Protein AF-0000000078798752 (afdb_homodimer)

pLDDT: mean 89.5, std 15.72, range [26.8, 98.38]

Organism: NCBI:txid997891

Nearest PDB structures (foldseek):
  7xvl-assembly1_X  TM=2.842E-01  e=5.203E+00  Homo sapiens
  7xvl-assembly1_X  TM=2.843E-01  e=6.012E+00  Homo sapiens

Radius of gyration: 16.78 Å; Cα contacts (8 Å, |Δi|>4): 188; chains: 2; bounding box: 44×62×42 Å

Foldseek 3Di:
DPPPPPDPCQLQDAPPDDPVPDDDDDDDPVVVVVLVVCCVVPNVPPGDSVRNVVSVVVVVCVVCVVVVVVVVVVDDDPDD/DPPPPPDPCQLQDAPPDDPVPDDDDDDDPVVVVVLVVCCVVPNVPPGDSVRNVVSVVVVVCVVCVVVVVVVVVVPDDPDD

Sequence (160 aa):
MKGKKNDYRAFLKKSGIKAREGKQVYISLANHSVITEITYLLGKGNLTIADYLDNVLNEHFQTHRAEINRMLDSVPKVELMKGKKNDYRAFLKKSGIKAREGKQVYISLANHSVITEITYLLGKGNLTIADYLDNVLNEHFQTHRAEINRMLDSVPKVEL

Solvent-accessible surface area (backbone atoms only — not comparable to full-atom values): 9435 Å² total; per-residue (Å²): 130,78,77,74,73,76,59,73,62,68,39,70,40,74,64,76,72,50,69,91,67,31,39,82,43,42,37,43,52,67,58,50,52,53,46,49,51,47,28,61,71,70,31,76,85,66,33,48,66,41,18,36,52,42,34,50,51,53,51,50,51,63,74,41,38,67,60,52,50,53,55,60,67,66,48,83,73,82,74,126,128,80,77,74,72,75,62,73,62,69,40,71,38,76,63,77,72,50,68,90,68,30,40,82,43,43,35,45,52,68,59,49,52,53,46,50,50,48,27,61,72,70,29,75,85,65,35,47,66,41,18,34,50,43,34,50,52,53,51,48,50,63,74,42,38,68,60,52,48,53,55,58,68,67,48,80,73,82,75,124

Structure (mmCIF, N/CA/C/O backbone):
data_AF-0000000078798752-model_v1
#
loop_
_entity.id
_entity.type
_entity.pdbx_description
1 polymer 'DUF3408 domain-containing protein'
#
loop_
_atom_site.group_PDB
_atom_site.id
_atom_site.type_symbol
_atom_site.label_atom_id
_atom_site.label_alt_id
_atom_site.label_comp_id
_atom_site.label_asym_id
_atom_site.label_entity_id
_atom_site.label_seq_id
_atom_site.pdbx_PDB_ins_code
_atom_site.Cartn_x
_atom_site.Cartn_y
_atom_site.Cartn_z
_atom_site.occupancy
_atom_site.B_iso_or_equiv
_atom_site.auth_seq_id
_atom_site.auth_comp_id
_atom_site.auth_asym_id
_atom_site.auth_atom_id
_atom_site.pdbx_PDB_model_num
ATOM 1 N N . MET A 1 1 ? -14.727 -7.738 24.094 1 26.8 1 MET A N 1
ATOM 2 C CA . MET A 1 1 ? -13.57 -6.887 23.828 1 26.8 1 MET A CA 1
ATOM 3 C C . MET A 1 1 ? -13.789 -6.043 22.578 1 26.8 1 MET A C 1
ATOM 5 O O . MET A 1 1 ? -14.078 -6.578 21.516 1 26.8 1 MET A O 1
ATOM 9 N N . LYS A 1 2 ? -14.352 -4.895 22.641 1 36.31 2 LYS A N 1
ATOM 10 C CA . LYS A 1 2 ? -14.867 -3.959 21.641 1 36.31 2 LYS A CA 1
ATOM 11 C C . LYS A 1 2 ? -13.891 -3.807 20.484 1 36.31 2 LYS A C 1
ATOM 13 O O . LYS A 1 2 ? -12.68 -3.73 20.688 1 36.31 2 LYS A O 1
ATOM 18 N N . GLY A 1 3 ? -14.016 -4.355 19.391 1 37.12 3 GLY A N 1
ATOM 19 C CA . GLY A 1 3 ? -13.172 -4.406 18.203 1 37.12 3 GLY A CA 1
ATOM 20 C C . GLY A 1 3 ? -12.477 -3.094 17.906 1 37.12 3 GLY A C 1
ATOM 21 O O . GLY A 1 3 ? -13.125 -2.113 17.531 1 37.12 3 GLY A O 1
ATOM 22 N N . LYS A 1 4 ? -11.5 -2.67 18.641 1 40.12 4 LYS A N 1
ATOM 23 C CA . LYS A 1 4 ? -10.773 -1.407 18.578 1 40.12 4 LYS A CA 1
ATOM 24 C C . LYS A 1 4 ? -10.586 -0.952 17.125 1 40.12 4 LYS A C 1
ATOM 26 O O . LYS A 1 4 ? -9.945 -1.639 16.328 1 40.12 4 LYS A O 1
ATOM 31 N N . LYS A 1 5 ? -11.609 -0.382 16.469 1 51.28 5 LYS A N 1
ATOM 32 C CA . LYS A 1 5 ? -11.562 0.37 15.227 1 51.28 5 LYS A CA 1
ATOM 33 C C . LYS A 1 5 ? -10.25 1.126 15.086 1 51.28 5 LYS A C 1
ATOM 35 O O . LYS A 1 5 ? -9.906 1.95 15.938 1 51.28 5 LYS A O 1
ATOM 40 N N . ASN A 1 6 ? -9.227 0.461 14.547 1 59.94 6 ASN A N 1
ATOM 41 C CA . ASN A 1 6 ? -7.887 1.033 14.43 1 59.94 6 ASN A CA 1
ATOM 42 C C . ASN A 1 6 ? -7.938 2.492 13.984 1 59.94 6 ASN A C 1
ATOM 44 O O . ASN A 1 6 ? -8.609 2.826 13.008 1 59.94 6 ASN A O 1
ATOM 48 N N . ASP A 1 7 ? -7.715 3.471 14.891 1 83.06 7 ASP A N 1
ATOM 49 C CA . ASP A 1 7 ? -7.5 4.895 14.633 1 83.06 7 ASP A CA 1
ATOM 50 C C . ASP A 1 7 ? -6.664 5.109 13.375 1 83.06 7 ASP A C 1
ATOM 52 O O . ASP A 1 7 ? -5.551 4.59 13.266 1 83.06 7 ASP A O 1
ATOM 56 N N . TYR A 1 8 ? -7.367 5.691 12.242 1 91.88 8 TYR A N 1
ATOM 57 C CA . TYR A 1 8 ? -6.707 5.895 10.953 1 91.88 8 TYR A CA 1
ATOM 58 C C . TYR A 1 8 ? -5.398 6.656 11.133 1 91.88 8 TYR A C 1
ATOM 60 O O . TYR A 1 8 ? -4.52 6.598 10.273 1 91.88 8 TYR A O 1
ATOM 68 N N . ARG A 1 9 ? -5.285 7.223 12.289 1 91.25 9 ARG A N 1
ATOM 69 C CA . ARG A 1 9 ? -4.082 8 12.57 1 91.25 9 ARG A CA 1
ATOM 70 C C . ARG A 1 9 ? -2.85 7.105 12.617 1 91.25 9 ARG A C 1
ATOM 72 O O . ARG A 1 9 ? -1.722 7.586 12.477 1 91.25 9 ARG A O 1
ATOM 79 N N . ALA A 1 10 ? -3.168 5.883 12.75 1 92 10 ALA A N 1
ATOM 80 C CA . ALA A 1 10 ? -2.066 4.926 12.805 1 92 10 ALA A CA 1
ATOM 81 C C . ALA A 1 10 ? -1.318 4.875 11.477 1 92 10 ALA A C 1
ATOM 83 O O . ALA A 1 10 ? -0.14 4.512 11.43 1 92 10 ALA A O 1
ATOM 84 N N . PHE A 1 11 ? -1.929 5.242 10.359 1 96.06 11 PHE A N 1
ATOM 85 C CA . PHE A 1 11 ? -1.304 5.234 9.047 1 96.06 11 PHE A CA 1
ATOM 86 C C . PHE A 1 11 ? -0.524 6.523 8.812 1 96.06 11 PHE A C 1
ATOM 88 O O . PHE A 1 11 ? 0.258 6.617 7.863 1 96.06 11 PHE A O 1
ATOM 95 N N . LEU A 1 12 ? -0.8 7.512 9.656 1 95.88 12 LEU A N 1
ATOM 96 C CA . LEU A 1 12 ? -0.257 8.852 9.438 1 95.88 12 LEU A CA 1
ATOM 97 C C . LEU A 1 12 ? 0.922 9.117 10.367 1 95.88 12 LEU A C 1
ATOM 99 O O . LEU A 1 12 ? 0.933 10.117 11.094 1 95.88 12 LEU A O 1
ATOM 103 N N . LYS A 1 13 ? 1.758 8.305 10.445 1 95.5 13 LYS A N 1
ATOM 104 C CA . LYS A 1 13 ? 2.971 8.438 11.242 1 95.5 13 LYS A CA 1
ATOM 105 C C . LYS A 1 13 ? 4.219 8.258 10.383 1 95.5 13 LYS A C 1
ATOM 107 O O . LYS A 1 13 ? 4.152 7.672 9.305 1 95.5 13 LYS A O 1
ATOM 112 N N . LYS A 1 14 ? 5.27 8.781 10.961 1 94.75 14 LYS A N 1
ATOM 113 C CA . LYS A 1 14 ? 6.551 8.484 10.32 1 94.75 14 LYS A CA 1
ATOM 114 C C . LYS A 1 14 ? 6.914 7.012 10.484 1 94.75 14 LYS A C 1
ATOM 116 O O . LYS A 1 14 ? 6.746 6.441 11.562 1 94.75 14 LYS A O 1
ATOM 121 N N . SER A 1 15 ? 7.266 6.426 9.422 1 92.75 15 SER A N 1
ATOM 122 C CA . SER A 1 15 ? 7.621 5.012 9.469 1 92.75 15 SER A CA 1
ATOM 123 C C . SER A 1 15 ? 9.102 4.824 9.781 1 92.75 15 SER A C 1
ATOM 125 O O . SER A 1 15 ? 9.523 3.744 10.203 1 92.75 15 SER A O 1
ATOM 127 N N . GLY A 1 16 ? 9.906 5.906 9.516 1 90.44 16 GLY A N 1
ATOM 128 C CA . GLY A 1 16 ? 11.336 5.816 9.742 1 90.44 16 GLY A CA 1
ATOM 129 C C . GLY A 1 16 ? 12.102 5.352 8.516 1 90.44 16 GLY A C 1
ATOM 130 O O . GLY A 1 16 ? 13.328 5.211 8.555 1 90.44 16 GLY A O 1
ATOM 131 N N . ILE A 1 17 ? 11.414 5.207 7.441 1 89.62 17 ILE A N 1
ATOM 132 C CA . ILE A 1 17 ? 12.078 4.777 6.215 1 89.62 17 ILE A CA 1
ATOM 133 C C . ILE A 1 17 ? 13.008 5.883 5.715 1 89.62 17 ILE A C 1
ATOM 135 O O . ILE A 1 17 ? 12.664 7.066 5.773 1 89.62 17 ILE A O 1
ATOM 139 N N . LYS A 1 18 ? 14.164 5.355 5.418 1 89.19 18 LYS A N 1
ATOM 140 C CA . LYS A 1 18 ? 15.078 6.211 4.668 1 89.19 18 LYS A CA 1
ATOM 141 C C . LYS A 1 18 ? 15.008 5.918 3.172 1 89.19 18 LYS A C 1
ATOM 143 O O . LYS A 1 18 ? 15.406 4.836 2.725 1 89.19 18 LYS A O 1
ATOM 148 N N . ALA A 1 19 ? 14.586 6.926 2.465 1 82.12 19 ALA A N 1
ATOM 149 C CA . ALA A 1 19 ? 14.352 6.758 1.032 1 82.12 19 ALA A CA 1
ATOM 150 C C . ALA A 1 19 ? 15.594 6.219 0.33 1 82.12 19 ALA A C 1
ATOM 152 O O . ALA A 1 19 ? 15.492 5.348 -0.539 1 82.12 19 ALA A O 1
ATOM 153 N N . ARG A 1 20 ? 16.75 6.59 0.773 1 87.12 20 ARG A N 1
ATOM 154 C CA . ARG A 1 20 ? 18 6.207 0.115 1 87.12 20 ARG A CA 1
ATOM 155 C C . ARG A 1 20 ? 18.297 4.727 0.316 1 87.12 20 ARG A C 1
ATOM 157 O O . ARG A 1 20 ? 19.094 4.145 -0.414 1 87.12 20 ARG A O 1
ATOM 164 N N . GLU A 1 21 ? 17.641 4.242 1.321 1 90.06 21 GLU A N 1
ATOM 165 C CA . GLU A 1 21 ? 17.844 2.83 1.634 1 90.06 21 GLU A CA 1
ATOM 166 C C . GLU A 1 21 ? 16.688 1.982 1.124 1 90.06 21 GLU A C 1
ATOM 168 O O . GLU A 1 21 ? 16.703 0.756 1.248 1 90.06 21 GLU A O 1
ATOM 173 N N . GLY A 1 22 ? 15.812 2.629 0.58 1 93.38 22 GLY A N 1
ATOM 174 C CA . GLY A 1 22 ? 14.633 1.935 0.089 1 93.38 22 GLY A CA 1
ATOM 175 C C . GLY A 1 22 ? 14.766 1.479 -1.353 1 93.38 22 GLY A C 1
ATOM 176 O O . GLY A 1 22 ? 15.867 1.457 -1.903 1 93.38 22 GLY A O 1
ATOM 177 N N . LYS A 1 23 ? 13.68 0.869 -1.845 1 96.31 23 LYS A N 1
ATOM 178 C CA . LYS A 1 23 ? 13.586 0.429 -3.234 1 96.31 23 LYS A CA 1
ATOM 179 C C . LYS A 1 23 ? 12.57 1.268 -4.004 1 96.31 23 LYS A C 1
ATOM 181 O O . LYS A 1 23 ? 11.492 1.572 -3.492 1 96.31 23 LYS A O 1
ATOM 186 N N . GLN A 1 24 ? 13.008 1.585 -5.219 1 95.19 24 GLN A N 1
ATOM 187 C CA . GLN A 1 24 ? 12.094 2.342 -6.066 1 95.19 24 GLN A CA 1
ATOM 188 C C . GLN A 1 24 ? 11.062 1.426 -6.711 1 95.19 24 GLN A C 1
ATOM 190 O O . GLN A 1 24 ? 11.398 0.36 -7.23 1 95.19 24 GLN A O 1
ATOM 195 N N . VAL A 1 25 ? 9.82 1.85 -6.637 1 96.31 25 VAL A N 1
ATOM 196 C CA . VAL A 1 25 ? 8.719 1.148 -7.293 1 96.31 25 VAL A CA 1
ATOM 197 C C . VAL A 1 25 ? 7.797 2.158 -7.973 1 96.31 25 VAL A C 1
ATOM 199 O O . VAL A 1 25 ? 7.98 3.369 -7.832 1 96.31 25 VAL A O 1
ATOM 202 N N . TYR A 1 26 ? 6.848 1.52 -8.695 1 96.62 26 TYR A N 1
ATOM 203 C CA . TYR A 1 26 ? 5.902 2.391 -9.375 1 96.62 26 TYR A CA 1
ATOM 204 C C . TYR A 1 26 ? 4.492 2.193 -8.836 1 96.62 26 TYR A C 1
ATOM 206 O O . TYR A 1 26 ? 4.102 1.074 -8.5 1 96.62 26 TYR A O 1
ATOM 214 N N . ILE A 1 27 ? 3.771 3.291 -8.781 1 97.44 27 ILE A N 1
ATOM 215 C CA . ILE A 1 27 ? 2.344 3.25 -8.484 1 97.44 27 ILE A CA 1
ATOM 216 C C . ILE A 1 27 ? 1.575 4.051 -9.531 1 97.44 27 ILE A C 1
ATOM 218 O O . ILE A 1 27 ? 2.162 4.852 -10.266 1 97.44 27 ILE A O 1
ATOM 222 N N . SER A 1 28 ? 0.32 3.818 -9.633 1 96.88 28 SER A N 1
ATOM 223 C CA . SER A 1 28 ? -0.487 4.566 -10.594 1 96.88 28 SER A CA 1
ATOM 224 C C . SER A 1 28 ? -0.546 6.047 -10.227 1 96.88 28 SER A C 1
ATOM 226 O O . SER A 1 28 ? -0.421 6.406 -9.055 1 96.88 28 SER A O 1
ATOM 228 N N . LEU A 1 29 ? -0.802 6.848 -11.211 1 96.69 29 LEU A N 1
ATOM 229 C CA . LEU A 1 29 ? -0.966 8.281 -11 1 96.69 29 LEU A CA 1
ATOM 230 C C . LEU A 1 29 ? 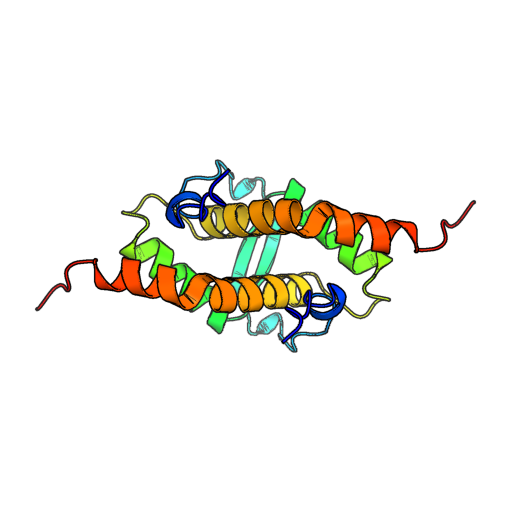-2.127 8.562 -10.047 1 96.69 29 LEU A C 1
ATOM 232 O O . LEU A 1 29 ? -2.039 9.453 -9.203 1 96.69 29 LEU A O 1
ATOM 236 N N . ALA A 1 30 ? -3.168 7.832 -10.172 1 96.38 30 ALA A N 1
ATOM 237 C CA . ALA A 1 30 ? -4.348 8.008 -9.328 1 96.38 30 ALA A CA 1
ATOM 238 C C . ALA A 1 30 ? -4.008 7.785 -7.855 1 96.38 30 ALA A C 1
ATOM 240 O O . ALA A 1 30 ? -4.301 8.633 -7.008 1 96.38 30 ALA A O 1
ATOM 241 N N . ASN A 1 31 ? -3.381 6.723 -7.586 1 97.81 31 ASN A N 1
ATOM 242 C CA . ASN A 1 31 ? -3.025 6.418 -6.203 1 97.81 31 ASN A CA 1
ATOM 243 C C . ASN A 1 31 ? -1.985 7.395 -5.664 1 97.81 31 ASN A C 1
ATOM 245 O O . ASN A 1 31 ? -2.055 7.801 -4.504 1 97.81 31 ASN A O 1
ATOM 249 N N . HIS A 1 32 ? -1.08 7.77 -6.461 1 98.31 32 HIS A N 1
ATOM 250 C CA . HIS A 1 32 ? -0.08 8.75 -6.051 1 98.31 32 HIS A CA 1
ATOM 251 C C . HIS A 1 32 ? -0.732 10.07 -5.66 1 98.31 32 HIS A C 1
ATOM 253 O O . HIS A 1 32 ? -0.377 10.664 -4.641 1 98.31 32 HIS A O 1
ATOM 259 N N . SER A 1 33 ? -1.708 10.5 -6.426 1 97.44 33 SER A N 1
ATOM 260 C CA . SER A 1 33 ? -2.402 11.758 -6.164 1 97.44 33 SER A CA 1
ATOM 261 C C . SER A 1 33 ? -3.17 11.703 -4.848 1 97.44 33 SER A C 1
ATOM 263 O O . SER A 1 33 ? -3.158 12.656 -4.07 1 97.44 33 SER A O 1
ATOM 265 N N . VAL A 1 34 ? -3.754 10.602 -4.613 1 97.75 34 VAL A N 1
ATOM 266 C CA . VAL A 1 34 ? -4.516 10.438 -3.379 1 97.75 34 VAL A CA 1
ATOM 267 C C . VAL A 1 34 ? -3.576 10.477 -2.178 1 97.75 34 VAL A C 1
ATOM 269 O O . VAL A 1 34 ? -3.842 11.172 -1.194 1 97.75 34 VAL A O 1
ATOM 272 N N . ILE A 1 35 ? -2.475 9.805 -2.262 1 98.38 35 ILE A N 1
ATOM 273 C CA . ILE A 1 35 ? -1.515 9.75 -1.163 1 98.38 35 ILE A CA 1
ATOM 274 C C . ILE A 1 35 ? -0.906 11.133 -0.946 1 98.38 35 ILE A C 1
ATOM 276 O O . ILE A 1 35 ? -0.74 11.578 0.194 1 98.38 35 ILE A O 1
ATOM 280 N N . THR A 1 36 ? -0.598 11.828 -2.039 1 97.5 36 THR A N 1
ATOM 281 C CA . THR A 1 36 ? -0.043 13.172 -1.964 1 97.5 36 THR A CA 1
ATOM 282 C C . THR A 1 36 ? -0.998 14.109 -1.229 1 97.5 36 THR A C 1
ATOM 284 O O . THR A 1 36 ? -0.578 14.875 -0.358 1 97.5 36 THR A O 1
ATOM 287 N N . GLU A 1 37 ? -2.275 14 -1.502 1 97.31 37 GLU A N 1
ATOM 288 C CA . GLU A 1 37 ? -3.264 14.844 -0.831 1 97.31 37 GLU A CA 1
ATOM 289 C C . GLU A 1 37 ? -3.334 14.523 0.66 1 97.31 37 GLU A C 1
ATOM 291 O O . GLU A 1 37 ? -3.355 15.438 1.492 1 97.31 37 GLU A O 1
ATOM 296 N N . ILE A 1 38 ? -3.336 13.32 0.966 1 97.81 38 ILE A N 1
ATOM 297 C CA . ILE A 1 38 ? -3.41 12.883 2.355 1 97.81 38 ILE A CA 1
ATOM 298 C C . ILE A 1 38 ? -2.18 13.375 3.115 1 97.81 38 ILE A C 1
ATOM 300 O O . ILE A 1 38 ? -2.303 13.984 4.18 1 97.81 38 ILE A O 1
ATOM 304 N N . THR A 1 39 ? -1.024 13.133 2.578 1 97.44 39 THR A N 1
ATOM 305 C CA . THR A 1 39 ? 0.192 13.516 3.289 1 97.44 39 THR A CA 1
ATOM 306 C C . THR A 1 39 ? 0.318 15.039 3.367 1 97.44 39 THR A C 1
ATOM 308 O O . THR A 1 39 ? 0.832 15.57 4.352 1 97.44 39 THR A O 1
ATOM 311 N N . TYR A 1 40 ? -0.176 15.758 2.379 1 96.12 40 TYR A N 1
ATOM 312 C CA . TYR A 1 40 ? -0.116 17.219 2.355 1 96.12 40 TYR A CA 1
ATOM 313 C C . TYR A 1 40 ? -1.031 17.812 3.416 1 96.12 40 TYR A C 1
ATOM 315 O O . TYR A 1 40 ? -0.614 18.688 4.188 1 96.12 40 TYR A O 1
ATOM 323 N N . LEU A 1 41 ? -2.236 17.281 3.527 1 96.12 41 LEU A N 1
ATOM 324 C CA . LEU A 1 41 ? -3.254 17.891 4.371 1 96.12 41 LEU A CA 1
ATOM 325 C C . LEU A 1 41 ? -3.189 17.344 5.793 1 96.12 41 LEU A C 1
ATOM 327 O O . LEU A 1 41 ? -3.471 18.062 6.754 1 96.12 41 LEU A O 1
ATOM 331 N N . LEU A 1 42 ? -2.756 16.156 5.891 1 96.56 42 LEU A N 1
ATOM 332 C CA . LEU A 1 42 ? -2.857 15.516 7.203 1 96.56 42 LEU A CA 1
ATOM 333 C C . LEU A 1 42 ? -1.475 15.273 7.797 1 96.56 42 LEU A C 1
ATOM 335 O O . LEU A 1 42 ? -1.348 15.008 8.992 1 96.56 42 LEU A O 1
ATOM 339 N N . GLY A 1 43 ? -0.466 15.305 6.984 1 95.19 43 GLY A N 1
ATOM 340 C CA . GLY A 1 43 ? 0.877 14.969 7.43 1 95.19 43 GLY A CA 1
ATOM 341 C C . GLY A 1 43 ? 1.558 16.094 8.18 1 95.19 43 GLY A C 1
ATOM 342 O O . GLY A 1 43 ? 2.568 15.891 8.852 1 95.19 43 GLY A O 1
ATOM 343 N N . LYS A 1 44 ? 1.085 17.312 7.977 1 91.44 44 LYS A N 1
ATOM 344 C CA . LYS A 1 44 ? 1.617 18.484 8.664 1 91.44 44 LYS A CA 1
ATOM 345 C C . LYS A 1 44 ? 3.072 18.734 8.281 1 91.44 44 LYS A C 1
ATOM 347 O O . LYS A 1 44 ? 3.9 19.062 9.133 1 91.44 44 LYS A O 1
ATOM 352 N N . GLY A 1 45 ? 3.49 18.375 7.086 1 91.44 45 GLY A N 1
ATOM 353 C CA . GLY A 1 45 ? 4.816 18.641 6.555 1 91.44 45 GLY A CA 1
ATOM 354 C C . GLY A 1 45 ? 5.848 17.609 6.961 1 91.44 45 GLY A C 1
ATOM 355 O O . GLY A 1 45 ? 7.008 17.688 6.555 1 91.44 45 GLY A O 1
ATOM 356 N N . ASN A 1 46 ? 5.414 16.609 7.641 1 93.19 46 ASN A N 1
ATOM 357 C CA . ASN A 1 46 ? 6.395 15.688 8.195 1 93.19 46 ASN A CA 1
ATOM 358 C C . ASN A 1 46 ? 6.176 14.266 7.684 1 93.19 46 ASN A C 1
ATOM 360 O O . ASN A 1 46 ? 6.945 13.359 8.008 1 93.19 46 ASN A O 1
ATOM 364 N N . LEU A 1 47 ? 5.117 14.023 7.098 1 95.88 47 LEU A N 1
ATOM 365 C CA . LEU A 1 47 ? 4.801 12.695 6.578 1 95.88 47 LEU A CA 1
ATOM 366 C C . LEU A 1 47 ? 5.051 12.625 5.078 1 95.88 47 LEU A C 1
ATOM 368 O O . LEU A 1 47 ? 4.426 13.359 4.305 1 95.88 47 LEU A O 1
ATOM 372 N N . THR A 1 48 ? 5.949 11.734 4.59 1 95.31 48 THR A N 1
ATOM 373 C CA . THR A 1 48 ? 6.242 11.562 3.172 1 95.31 48 THR A CA 1
ATOM 374 C C . THR A 1 48 ? 5.355 10.484 2.564 1 95.31 48 THR A C 1
ATOM 376 O O . THR A 1 48 ? 4.684 9.742 3.289 1 95.31 48 THR A O 1
ATOM 379 N N . ILE A 1 49 ? 5.367 10.422 1.315 1 96.94 49 ILE A N 1
ATOM 380 C CA . ILE A 1 49 ? 4.656 9.375 0.599 1 96.94 49 ILE A CA 1
ATOM 381 C C . ILE A 1 49 ? 5.211 8.008 0.999 1 96.94 49 ILE A C 1
ATOM 383 O O . ILE A 1 49 ? 4.449 7.066 1.233 1 96.94 49 ILE A O 1
ATOM 387 N N . ALA A 1 50 ? 6.516 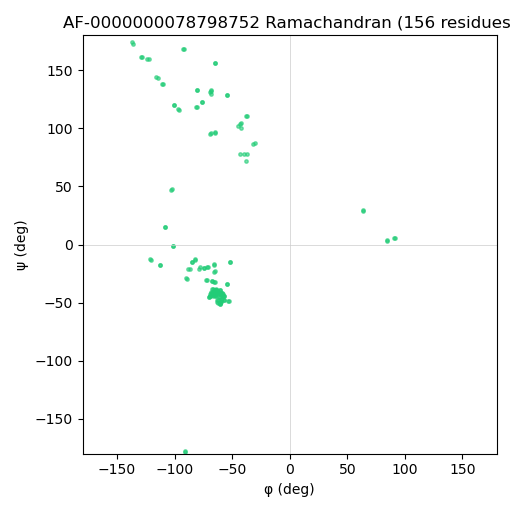7.922 1.119 1 96.62 50 ALA A N 1
ATOM 388 C CA . ALA A 1 50 ? 7.156 6.66 1.488 1 96.62 50 ALA A CA 1
ATOM 389 C C . ALA A 1 50 ? 6.734 6.219 2.887 1 96.62 50 ALA A C 1
ATOM 391 O O . ALA A 1 50 ? 6.488 5.035 3.123 1 96.62 50 ALA A O 1
ATOM 392 N N . ASP A 1 51 ? 6.605 7.176 3.809 1 97.12 51 ASP A N 1
ATOM 393 C CA . ASP A 1 51 ? 6.117 6.879 5.152 1 97.12 51 ASP A CA 1
ATOM 394 C C . ASP A 1 51 ? 4.707 6.293 5.105 1 97.12 51 ASP A C 1
ATOM 396 O O . ASP A 1 51 ? 4.434 5.27 5.738 1 97.12 51 ASP A O 1
ATOM 400 N N . TYR A 1 52 ? 3.896 6.996 4.414 1 97.81 52 TYR A N 1
ATOM 401 C CA . TYR A 1 52 ? 2.498 6.586 4.32 1 97.81 52 TYR A CA 1
ATOM 402 C C . TYR A 1 52 ? 2.377 5.191 3.717 1 97.81 52 TYR A C 1
ATOM 404 O O . TYR A 1 52 ? 1.702 4.324 4.273 1 97.81 52 TYR A O 1
ATOM 412 N N . LEU A 1 53 ? 3.064 4.996 2.57 1 97.56 53 LEU A N 1
ATOM 413 C CA . LEU A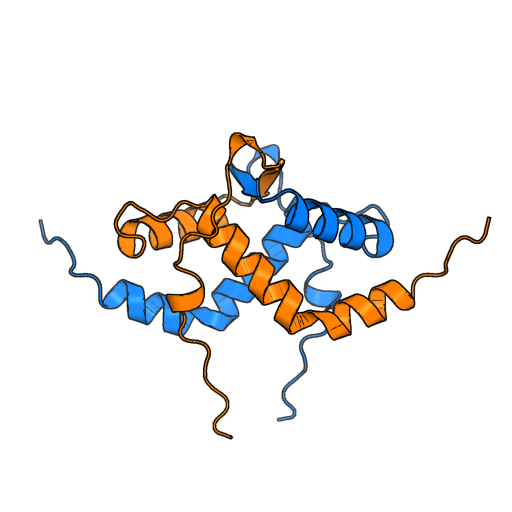 1 53 ? 3.039 3.709 1.884 1 97.56 53 LEU A CA 1
ATOM 414 C C . LEU A 1 53 ? 3.514 2.59 2.805 1 97.56 53 LEU A C 1
ATOM 416 O O . LEU A 1 53 ? 2.906 1.518 2.85 1 97.56 53 LEU A O 1
ATOM 420 N N . ASP A 1 54 ? 4.551 2.84 3.49 1 97.38 54 ASP A N 1
ATOM 421 C CA . ASP A 1 54 ? 5.102 1.833 4.391 1 97.38 54 ASP A CA 1
ATOM 422 C C . ASP A 1 54 ? 4.102 1.475 5.488 1 97.38 54 ASP A C 1
ATOM 424 O O . ASP A 1 54 ? 3.947 0.302 5.84 1 97.38 54 ASP A O 1
ATOM 428 N N . ASN A 1 55 ? 3.43 2.457 6.016 1 97.69 55 ASN A N 1
ATOM 429 C CA . ASN A 1 55 ? 2.424 2.209 7.043 1 97.69 55 ASN A CA 1
ATOM 430 C C . ASN A 1 55 ? 1.248 1.404 6.492 1 97.69 55 ASN A C 1
ATOM 432 O O . ASN A 1 55 ? 0.75 0.492 7.156 1 97.69 55 ASN A O 1
ATOM 436 N N . VAL A 1 56 ? 0.834 1.721 5.32 1 98.25 56 VAL A N 1
ATOM 437 C CA . VAL A 1 56 ? -0.26 1 4.676 1 98.25 56 VAL A CA 1
ATOM 438 C C . VAL A 1 56 ? 0.143 -0.456 4.453 1 98.25 56 VAL A C 1
ATOM 440 O O . VAL A 1 56 ? -0.623 -1.373 4.762 1 98.25 56 VAL A O 1
ATOM 443 N N . LEU A 1 57 ? 1.327 -0.68 3.906 1 98.25 57 LEU A N 1
ATOM 444 C CA . LEU A 1 57 ? 1.795 -2.027 3.602 1 98.25 57 LEU A CA 1
ATOM 445 C C . LEU A 1 57 ? 1.986 -2.838 4.879 1 98.25 57 LEU A C 1
ATOM 447 O O . LEU A 1 57 ? 1.624 -4.016 4.93 1 98.25 57 LEU A O 1
ATOM 451 N N . ASN A 1 58 ? 2.562 -2.223 5.934 1 97.38 58 ASN A N 1
ATOM 452 C CA . ASN A 1 58 ? 2.713 -2.91 7.211 1 97.38 58 ASN A CA 1
ATOM 453 C C . ASN A 1 58 ? 1.368 -3.385 7.754 1 97.38 58 ASN A C 1
ATOM 455 O O . ASN A 1 58 ? 1.238 -4.531 8.188 1 97.38 58 ASN A O 1
ATOM 459 N N . GLU A 1 59 ? 0.423 -2.543 7.742 1 97.12 59 GLU A N 1
ATOM 460 C CA . GLU A 1 59 ? -0.908 -2.924 8.203 1 97.12 59 GLU A CA 1
ATOM 461 C C . GLU A 1 59 ? -1.505 -4.02 7.328 1 97.12 59 GLU A C 1
ATOM 463 O O . GLU A 1 59 ? -2.135 -4.953 7.828 1 97.12 59 GLU A O 1
ATOM 468 N N . HIS A 1 60 ? -1.354 -3.973 6.02 1 97.31 60 HIS A N 1
ATOM 469 C CA . HIS A 1 60 ? -1.865 -4.961 5.078 1 97.31 60 HIS A CA 1
ATOM 470 C C . HIS A 1 60 ? -1.292 -6.348 5.367 1 97.31 60 HIS A C 1
ATOM 472 O O . HIS A 1 60 ? -2.037 -7.324 5.465 1 97.31 60 HIS A O 1
ATOM 478 N N . PHE A 1 61 ? 0.003 -6.395 5.562 1 97.5 61 PHE A N 1
ATOM 479 C CA . PHE A 1 61 ? 0.658 -7.684 5.75 1 97.5 61 PHE A CA 1
ATOM 480 C C . PHE A 1 61 ? 0.324 -8.266 7.121 1 97.5 61 PHE A C 1
ATOM 482 O O . PHE A 1 61 ? 0.248 -9.484 7.277 1 97.5 61 PHE A O 1
ATOM 489 N N . GLN A 1 62 ? 0.107 -7.359 8.047 1 96.06 62 GLN A N 1
ATOM 490 C CA . GLN A 1 62 ? -0.356 -7.84 9.352 1 96.06 62 GLN A CA 1
ATOM 491 C C . GLN A 1 62 ? -1.788 -8.359 9.266 1 96.06 62 GLN A C 1
ATOM 493 O O . GLN A 1 62 ? -2.1 -9.43 9.797 1 96.06 62 GLN A O 1
ATOM 498 N N . THR A 1 63 ? -2.637 -7.672 8.633 1 95.06 63 THR A N 1
ATOM 499 C CA . THR A 1 63 ? -4.055 -7.988 8.531 1 95.06 63 THR A CA 1
ATOM 500 C C . THR A 1 63 ? -4.27 -9.289 7.762 1 95.06 63 THR A C 1
ATOM 502 O O . THR A 1 63 ? -5.117 -10.102 8.125 1 95.06 63 THR A O 1
ATOM 505 N N . HIS A 1 64 ? -3.496 -9.492 6.723 1 96.56 64 HIS A N 1
ATOM 506 C CA . HIS A 1 64 ? -3.729 -10.625 5.836 1 96.56 64 HIS A CA 1
ATOM 507 C C . HIS A 1 64 ? -2.646 -11.688 6.004 1 96.56 64 HIS A C 1
ATOM 509 O O . HIS A 1 64 ? -2.496 -12.57 5.152 1 96.56 64 HIS A O 1
ATOM 515 N N . ARG A 1 65 ? -1.887 -11.672 7.004 1 96.31 65 ARG A N 1
ATOM 516 C CA . ARG A 1 65 ? -0.72 -12.523 7.219 1 96.31 65 ARG A CA 1
ATOM 517 C C . ARG A 1 65 ? -1.079 -14 7.066 1 96.31 65 ARG A C 1
ATOM 519 O O . ARG A 1 65 ? -0.405 -14.734 6.344 1 96.31 65 ARG A O 1
ATOM 526 N N . ALA A 1 66 ? -2.18 -14.398 7.738 1 95.94 66 ALA A N 1
ATOM 527 C CA . ALA A 1 66 ? -2.564 -15.812 7.734 1 95.94 66 ALA A CA 1
ATOM 528 C C . ALA A 1 66 ? -2.934 -16.281 6.328 1 95.94 66 ALA A C 1
ATOM 530 O O . ALA A 1 66 ? -2.535 -17.359 5.902 1 95.94 66 ALA A O 1
ATOM 531 N N . GLU A 1 67 ? -3.666 -15.43 5.66 1 96.12 67 GLU A N 1
ATOM 532 C CA . GLU A 1 67 ? -4.086 -15.789 4.309 1 96.12 67 GLU A CA 1
ATOM 533 C C . GLU A 1 67 ? -2.895 -15.836 3.354 1 96.12 67 GLU A C 1
ATOM 535 O O . GLU A 1 67 ? -2.793 -16.734 2.521 1 96.12 67 GLU A O 1
ATOM 540 N N . ILE A 1 68 ? -1.993 -14.891 3.467 1 96.62 68 ILE A N 1
ATOM 541 C CA . ILE A 1 68 ? -0.798 -14.859 2.633 1 96.62 68 ILE A CA 1
ATOM 542 C C . ILE A 1 68 ? 0.03 -16.125 2.869 1 96.62 68 ILE A C 1
ATOM 544 O O . ILE A 1 68 ? 0.424 -16.797 1.92 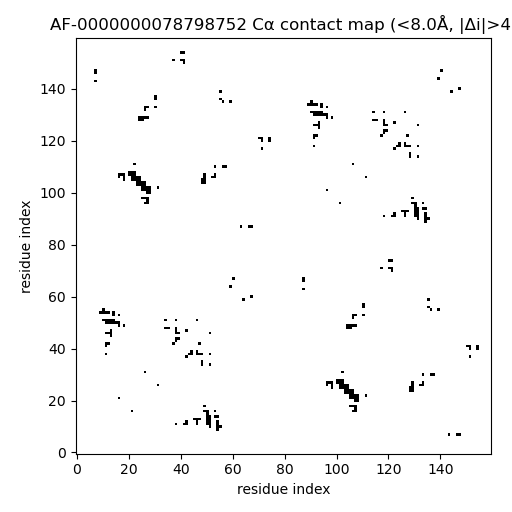1 96.62 68 ILE A O 1
ATOM 548 N N . ASN A 1 69 ? 0.185 -16.453 4.129 1 95.75 69 ASN A N 1
ATOM 549 C CA . ASN A 1 69 ? 0.974 -17.641 4.465 1 95.75 69 ASN A CA 1
ATOM 550 C C . ASN A 1 69 ? 0.329 -18.906 3.928 1 95.75 69 ASN A C 1
ATOM 552 O O . ASN A 1 69 ? 1.021 -19.797 3.416 1 95.75 69 ASN A O 1
ATOM 556 N N . ARG A 1 70 ? -0.908 -18.984 4.109 1 95.69 70 ARG A N 1
ATOM 557 C CA . ARG A 1 70 ? -1.623 -20.156 3.609 1 95.69 70 ARG A CA 1
ATOM 558 C C . ARG A 1 70 ? -1.431 -20.312 2.105 1 95.69 70 ARG A C 1
ATOM 560 O O . ARG A 1 70 ? -1.193 -21.422 1.619 1 95.69 70 ARG A O 1
ATOM 567 N N . MET A 1 71 ? -1.497 -19.297 1.386 1 94.88 71 MET A N 1
ATOM 568 C CA . MET A 1 71 ? -1.358 -19.344 -0.067 1 94.88 71 MET A CA 1
ATOM 569 C C . MET A 1 71 ? 0.071 -19.688 -0.468 1 94.88 71 MET A C 1
ATOM 571 O O . MET A 1 71 ? 0.287 -20.516 -1.358 1 94.88 71 MET A O 1
ATOM 575 N N . LEU A 1 72 ? 1.007 -19.078 0.224 1 94.38 72 LEU A N 1
ATOM 576 C CA . LEU A 1 72 ? 2.406 -19.375 -0.07 1 94.38 72 LEU A CA 1
ATOM 577 C C . LEU A 1 72 ? 2.748 -20.812 0.259 1 94.38 72 LEU A C 1
ATOM 579 O O . LEU A 1 72 ? 3.516 -21.453 -0.462 1 94.38 72 LEU A O 1
ATOM 583 N N . ASP A 1 73 ? 2.096 -21.328 1.271 1 94.38 73 ASP A N 1
ATOM 584 C CA . ASP A 1 73 ? 2.354 -22.703 1.701 1 94.38 73 ASP A CA 1
ATOM 585 C C . ASP A 1 73 ? 1.742 -23.703 0.728 1 94.38 73 ASP A C 1
ATOM 587 O O . ASP A 1 73 ? 2.111 -24.891 0.729 1 94.38 73 ASP A O 1
ATOM 591 N N . SER A 1 74 ? 0.852 -23.234 0.024 1 92.81 74 SER A N 1
ATOM 592 C CA . SER A 1 74 ? 0.178 -24.141 -0.908 1 92.81 74 SER A CA 1
ATOM 593 C C . SER A 1 74 ? 0.984 -24.312 -2.191 1 92.81 74 SER A C 1
ATOM 595 O O . SER A 1 74 ? 0.684 -25.188 -3.008 1 92.81 74 SER A O 1
ATOM 597 N N . VAL A 1 75 ? 1.997 -23.438 -2.396 1 91.5 75 VAL A N 1
ATOM 598 C CA . VAL A 1 75 ? 2.861 -23.531 -3.568 1 91.5 75 VAL A CA 1
ATOM 599 C C . VAL A 1 75 ? 3.859 -24.672 -3.383 1 91.5 75 VAL A C 1
ATOM 601 O O . VAL A 1 75 ? 4.527 -24.766 -2.352 1 91.5 75 VAL A O 1
ATOM 604 N N . PRO A 1 76 ? 3.832 -25.625 -4.352 1 88.69 76 PRO A N 1
ATOM 605 C CA . PRO A 1 76 ? 4.766 -26.75 -4.238 1 88.69 76 PRO A CA 1
ATOM 606 C C . PRO A 1 76 ? 6.219 -26.297 -4.102 1 88.69 76 PRO A C 1
ATOM 608 O O . PRO A 1 76 ? 6.648 -25.375 -4.801 1 88.69 76 PRO A O 1
ATOM 611 N N . LYS A 1 77 ? 6.852 -26.797 -3.125 1 82.19 77 LYS A N 1
ATOM 612 C CA . LYS A 1 77 ? 8.25 -26.453 -2.908 1 82.19 77 LYS A CA 1
ATOM 613 C C . LYS A 1 77 ? 9.164 -27.266 -3.82 1 82.19 77 LYS A C 1
ATOM 615 O O . LYS A 1 77 ? 8.891 -28.438 -4.098 1 82.19 77 LYS A O 1
ATOM 620 N N . VAL A 1 78 ? 9.914 -26.469 -4.707 1 64.06 78 VAL A N 1
ATOM 621 C CA . VAL A 1 78 ? 10.844 -27.219 -5.547 1 64.06 78 VAL A CA 1
ATOM 622 C C . VAL A 1 78 ? 11.922 -27.859 -4.68 1 64.06 78 VAL A C 1
ATOM 624 O O . VAL A 1 78 ? 12.562 -27.188 -3.875 1 64.06 78 VAL A O 1
ATOM 627 N N . GLU A 1 79 ? 11.797 -29.047 -4.336 1 64.06 79 GLU A N 1
ATOM 628 C CA . GLU A 1 79 ? 12.875 -29.812 -3.723 1 64.06 79 GLU A CA 1
ATOM 629 C C . GLU A 1 79 ? 14 -30.078 -4.715 1 64.06 79 GLU A C 1
ATOM 631 O O . GLU A 1 79 ? 13.75 -30.5 -5.848 1 64.06 79 GLU A O 1
ATOM 636 N N . LEU A 1 80 ? 14.906 -29.125 -4.516 1 50.28 80 LEU A N 1
ATOM 637 C CA . LEU A 1 80 ? 16.031 -29.688 -5.27 1 50.28 80 LEU A CA 1
ATOM 638 C C . LEU A 1 80 ? 16.562 -30.953 -4.609 1 50.28 80 LEU A C 1
ATOM 640 O O . LEU A 1 80 ? 16.484 -31.094 -3.387 1 50.28 80 LEU A O 1
ATOM 644 N N . MET B 1 1 ? -26.375 -11.516 5.641 1 30.11 1 MET B N 1
ATOM 645 C CA . MET B 1 1 ? -25.516 -11.5 4.461 1 30.11 1 MET B CA 1
ATOM 646 C C . MET B 1 1 ? -24.062 -11.781 4.84 1 30.11 1 MET B C 1
ATOM 648 O O . MET B 1 1 ? -23.516 -11.141 5.738 1 30.11 1 MET B O 1
ATOM 652 N N . LYS B 1 2 ? -23.688 -13 4.766 1 39.56 2 LYS B N 1
ATOM 653 C CA . LYS B 1 2 ? -22.422 -13.562 5.219 1 39.56 2 LYS B CA 1
ATOM 654 C C . LYS B 1 2 ? -21.25 -12.648 4.848 1 39.56 2 LYS B C 1
ATOM 656 O O . LYS B 1 2 ? -21.203 -12.125 3.732 1 39.56 2 LYS B O 1
ATOM 661 N N . GLY B 1 3 ? -20.703 -11.891 5.547 1 35.09 3 GLY B N 1
ATOM 662 C CA . GLY B 1 3 ? -19.609 -10.953 5.352 1 35.09 3 GLY B CA 1
ATOM 663 C C . GLY B 1 3 ? -18.5 -11.508 4.477 1 35.09 3 GLY B C 1
ATOM 664 O O . GLY B 1 3 ? -17.797 -12.445 4.871 1 35.09 3 GLY B O 1
ATOM 665 N N . LYS B 1 4 ? -18.641 -11.547 3.164 1 38.69 4 LYS B N 1
ATOM 666 C CA . LYS B 1 4 ? -17.781 -12.125 2.129 1 38.69 4 LYS B CA 1
ATOM 667 C C . LYS B 1 4 ? -16.312 -11.805 2.385 1 38.69 4 LYS B C 1
ATOM 669 O O . LYS B 1 4 ? -15.922 -10.641 2.404 1 38.69 4 LYS B O 1
ATOM 674 N N . LYS B 1 5 ? -15.633 -12.469 3.295 1 52.28 5 LYS B N 1
ATOM 675 C CA . LYS B 1 5 ? -14.188 -12.547 3.475 1 52.28 5 LYS B CA 1
ATOM 676 C C . LYS B 1 5 ? -13.461 -12.406 2.139 1 52.28 5 LYS B C 1
ATOM 678 O O . LYS B 1 5 ? -13.672 -13.203 1.225 1 52.28 5 LYS B O 1
ATOM 683 N N . ASN B 1 6 ? -13.188 -11.18 1.772 1 60.25 6 ASN B N 1
ATOM 684 C CA . ASN B 1 6 ? -12.594 -10.891 0.472 1 60.25 6 ASN B CA 1
ATOM 685 C C . ASN B 1 6 ? -11.477 -11.875 0.134 1 60.25 6 ASN B C 1
ATOM 687 O O . ASN B 1 6 ? -10.578 -12.102 0.943 1 60.25 6 ASN B O 1
ATOM 691 N N . ASP B 1 7 ? -11.703 -12.852 -0.753 1 83.25 7 ASP B N 1
ATOM 692 C CA . ASP B 1 7 ? -10.719 -13.734 -1.373 1 83.25 7 ASP B CA 1
ATOM 693 C C . ASP B 1 7 ? -9.422 -12.984 -1.676 1 83.25 7 ASP B C 1
ATOM 695 O O . ASP B 1 7 ? -9.438 -11.969 -2.383 1 83.25 7 ASP B O 1
ATOM 699 N N . TYR B 1 8 ? -8.258 -13.344 -0.887 1 92.12 8 TYR B N 1
ATOM 700 C CA . TYR B 1 8 ? -6.977 -12.664 -1.032 1 92.12 8 TYR B CA 1
ATOM 701 C C . TYR B 1 8 ? -6.539 -12.625 -2.492 1 92.12 8 TYR B C 1
ATOM 703 O O . TYR B 1 8 ? -5.719 -11.797 -2.881 1 92.12 8 TYR B O 1
ATOM 711 N N . ARG B 1 9 ? -7.195 -13.438 -3.229 1 91.5 9 ARG B N 1
ATOM 712 C CA . ARG B 1 9 ? -6.848 -13.516 -4.645 1 91.5 9 ARG B CA 1
ATOM 713 C C . ARG B 1 9 ? -7.176 -12.211 -5.359 1 91.5 9 ARG B C 1
ATOM 715 O O . ARG B 1 9 ? -6.645 -11.938 -6.438 1 91.5 9 ARG B O 1
ATOM 722 N N . ALA B 1 10 ? -7.992 -11.484 -4.684 1 92.25 10 ALA B N 1
ATOM 723 C CA . ALA B 1 10 ? -8.375 -10.203 -5.27 1 92.25 10 ALA B CA 1
ATOM 724 C C . ALA B 1 10 ? -7.18 -9.266 -5.371 1 92.25 10 ALA B C 1
ATOM 726 O O . ALA B 1 10 ? -7.164 -8.359 -6.203 1 92.25 10 ALA B O 1
ATOM 727 N N . PHE B 1 11 ? -6.133 -9.445 -4.57 1 96.19 11 PHE B N 1
ATOM 728 C CA . PHE B 1 11 ? -4.938 -8.609 -4.586 1 96.19 11 PHE B CA 1
ATOM 729 C C . PHE B 1 11 ? -3.957 -9.086 -5.648 1 96.19 11 PHE B C 1
ATOM 731 O O . PHE B 1 11 ? -3.002 -8.383 -5.984 1 96.19 11 PHE B O 1
ATOM 738 N N . LEU B 1 12 ? -4.188 -10.305 -6.125 1 96 12 LEU B N 1
ATOM 739 C CA . LEU B 1 12 ? -3.225 -10.945 -7.012 1 96 12 LEU B CA 1
ATOM 740 C C . LEU B 1 12 ? -3.697 -10.891 -8.461 1 96 12 LEU B C 1
ATOM 742 O O . LEU B 1 12 ? -3.76 -11.922 -9.141 1 96 12 LEU B O 1
ATOM 746 N N . LYS B 1 13 ? -4.098 -9.859 -8.867 1 95.56 13 LYS B N 1
ATOM 747 C CA . LYS B 1 13 ? -4.527 -9.633 -10.242 1 95.56 13 LYS B CA 1
ATOM 748 C C . LYS B 1 13 ? -3.721 -8.508 -10.891 1 95.56 13 LYS B C 1
ATOM 750 O O . LYS B 1 13 ? -3.119 -7.684 -10.195 1 95.56 13 LYS B O 1
ATOM 755 N N . LYS B 1 14 ? -3.773 -8.57 -12.203 1 94.81 14 LYS B N 1
ATOM 756 C CA . LYS B 1 14 ? -3.211 -7.43 -12.922 1 94.81 14 LYS B CA 1
ATOM 757 C C . LYS B 1 14 ? -4.062 -6.18 -12.719 1 94.81 14 LYS B C 1
ATOM 759 O O . LYS B 1 14 ? -5.293 -6.246 -12.773 1 94.81 14 LYS B O 1
ATOM 764 N N . SER B 1 15 ? -3.438 -5.145 -12.367 1 92.69 15 SER B N 1
ATOM 765 C CA . SER B 1 15 ? -4.164 -3.898 -12.148 1 92.69 15 SER B CA 1
ATOM 766 C C . SER B 1 15 ? -4.316 -3.111 -13.445 1 92.69 15 SER B C 1
ATOM 768 O O . SER B 1 15 ? -5.176 -2.232 -13.547 1 92.69 15 SER B O 1
ATOM 770 N N . GLY B 1 16 ? -3.402 -3.432 -14.43 1 90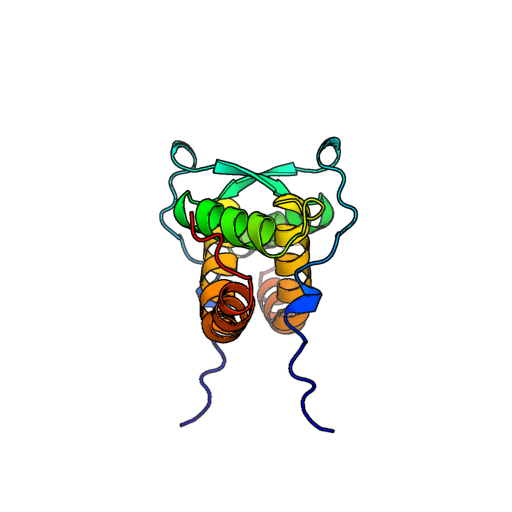.31 16 GLY B N 1
ATOM 771 C CA . GLY B 1 16 ? -3.43 -2.703 -15.695 1 90.31 16 GLY B CA 1
ATOM 772 C C . GLY B 1 16 ? -2.543 -1.472 -15.688 1 90.31 16 GLY B C 1
ATOM 773 O O . GLY B 1 16 ? -2.48 -0.742 -16.672 1 90.31 16 GLY B O 1
ATOM 774 N N . ILE B 1 17 ? -1.831 -1.304 -14.648 1 89.31 17 ILE B N 1
ATOM 775 C CA . ILE B 1 17 ? -0.937 -0.153 -14.57 1 89.31 17 ILE B CA 1
ATOM 776 C C . ILE B 1 17 ? 0.196 -0.306 -15.578 1 89.31 17 ILE B C 1
ATOM 778 O O . ILE B 1 17 ? 0.725 -1.404 -15.766 1 89.31 17 ILE B O 1
ATOM 782 N N . LYS B 1 18 ? 0.324 0.81 -16.234 1 88.81 18 LYS B N 1
ATOM 783 C CA . LYS B 1 18 ? 1.534 0.927 -17.047 1 88.81 18 LYS B CA 1
ATOM 784 C C . LYS B 1 18 ? 2.625 1.687 -16.297 1 88.81 18 LYS B C 1
ATOM 786 O O . LYS B 1 18 ? 2.496 2.887 -16.047 1 88.81 18 LYS B O 1
ATOM 791 N N . ALA B 1 19 ? 3.676 0.963 -16.047 1 81.81 19 ALA B N 1
ATOM 792 C CA . ALA B 1 19 ? 4.754 1.512 -15.234 1 81.81 19 ALA B CA 1
ATOM 793 C C . ALA B 1 19 ? 5.25 2.84 -15.797 1 81.81 19 ALA B C 1
ATOM 795 O O . ALA B 1 19 ? 5.508 3.783 -15.047 1 81.81 19 ALA B O 1
ATOM 796 N N . ARG B 1 20 ? 5.254 3.008 -17.078 1 86.56 20 ARG B N 1
ATOM 797 C CA . ARG B 1 20 ? 5.801 4.195 -17.719 1 86.56 20 ARG B CA 1
ATOM 798 C C . ARG B 1 20 ? 4.906 5.406 -17.484 1 86.56 20 ARG B C 1
ATOM 800 O O . ARG B 1 20 ? 5.34 6.551 -1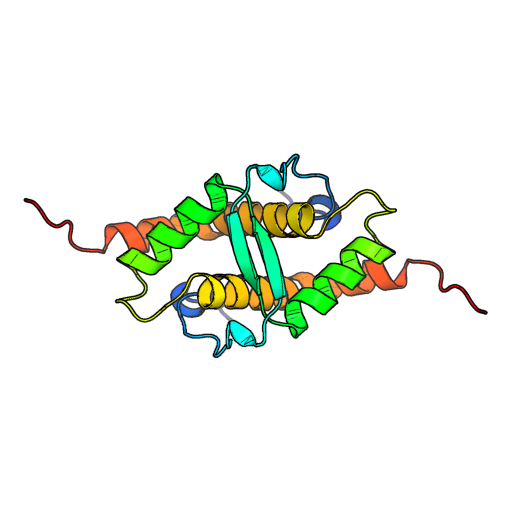7.656 1 86.56 20 ARG B O 1
ATOM 807 N N . GLU B 1 21 ? 3.701 5.043 -17.141 1 89.56 21 GLU B N 1
ATOM 808 C CA . GLU B 1 21 ? 2.734 6.109 -16.906 1 89.56 21 GLU B CA 1
ATOM 809 C C . GLU B 1 21 ? 2.539 6.348 -15.406 1 89.56 21 GLU B C 1
ATOM 811 O O . GLU B 1 21 ? 1.801 7.25 -15.008 1 89.56 21 GLU B O 1
ATOM 816 N N . GLY B 1 22 ? 3.207 5.598 -14.711 1 93.25 22 GLY B N 1
ATOM 817 C CA . GLY B 1 22 ? 3.078 5.707 -13.266 1 93.25 22 GLY B CA 1
ATOM 818 C C . GLY B 1 22 ? 4.074 6.672 -12.656 1 93.25 22 GLY B C 1
ATOM 819 O O . GLY B 1 22 ? 4.684 7.48 -13.359 1 93.25 22 GLY B O 1
ATOM 820 N N . LYS B 1 23 ? 4.004 6.762 -11.312 1 96.25 23 LYS B N 1
ATOM 821 C CA . LYS B 1 23 ? 4.926 7.578 -10.523 1 96.25 23 LYS B CA 1
ATOM 822 C C . LYS B 1 23 ? 5.867 6.707 -9.703 1 96.25 23 LYS B C 1
ATOM 824 O O . LYS B 1 23 ? 5.445 5.711 -9.109 1 96.25 23 LYS B O 1
ATOM 829 N N . GLN B 1 24 ? 7.125 7.172 -9.727 1 95.19 24 GLN B N 1
ATOM 830 C CA . GLN B 1 24 ? 8.102 6.445 -8.922 1 95.19 24 GLN B CA 1
ATOM 831 C C . GLN B 1 24 ? 8.016 6.844 -7.453 1 95.19 24 GLN B C 1
ATOM 833 O O . GLN B 1 24 ? 7.941 8.031 -7.129 1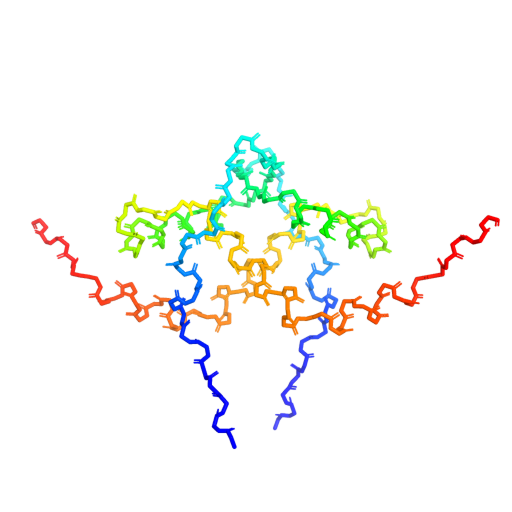 95.19 24 GLN B O 1
ATOM 838 N N . VAL B 1 25 ? 7.996 5.844 -6.613 1 96.44 25 VAL B N 1
ATOM 839 C CA . VAL B 1 25 ? 8.023 6.051 -5.168 1 96.44 25 VAL B CA 1
ATOM 840 C C . VAL B 1 25 ? 8.992 5.062 -4.523 1 96.44 25 VAL B C 1
ATOM 842 O O . VAL B 1 25 ? 9.516 4.172 -5.195 1 96.44 25 VAL B O 1
ATOM 845 N N . TYR B 1 26 ? 9.148 5.34 -3.211 1 96.69 26 TYR B N 1
ATOM 846 C CA . TYR B 1 26 ? 10.047 4.441 -2.49 1 96.69 26 TYR B CA 1
ATOM 847 C C . TYR B 1 26 ? 9.281 3.641 -1.441 1 96.69 26 TYR B C 1
ATOM 849 O O . TYR B 1 26 ? 8.352 4.152 -0.812 1 96.69 26 TYR B O 1
ATOM 857 N N . ILE B 1 27 ? 9.703 2.4 -1.295 1 97.5 27 ILE B N 1
ATOM 858 C CA . ILE B 1 27 ? 9.227 1.565 -0.197 1 97.5 27 ILE B CA 1
ATOM 859 C C . ILE B 1 27 ? 10.422 0.962 0.545 1 97.5 27 ILE B C 1
ATOM 861 O O . ILE B 1 27 ? 11.539 0.948 0.028 1 97.5 27 ILE B O 1
ATOM 865 N N . SER B 1 28 ? 10.211 0.519 1.738 1 97 28 SER B N 1
ATOM 866 C CA . SER B 1 28 ? 11.289 -0.101 2.496 1 97 28 SER B CA 1
ATOM 867 C C . SER B 1 28 ? 11.75 -1.398 1.84 1 97 28 SER B C 1
ATOM 869 O O . SER B 1 28 ? 10.977 -2.062 1.151 1 97 28 SER B O 1
ATOM 871 N N . LEU B 1 29 ? 12.961 -1.755 2.123 1 96.81 29 LEU B N 1
ATOM 872 C CA . LEU B 1 29 ? 13.508 -3.012 1.628 1 96.81 29 LEU B CA 1
ATOM 873 C C . LEU B 1 29 ? 12.695 -4.199 2.131 1 96.81 29 LEU B C 1
ATOM 875 O O . LEU B 1 29 ? 12.469 -5.156 1.392 1 96.81 29 LEU B O 1
ATOM 879 N N . ALA B 1 30 ? 12.273 -4.145 3.334 1 96.44 30 ALA B N 1
ATOM 880 C CA . ALA B 1 30 ? 11.492 -5.223 3.93 1 96.44 30 ALA B CA 1
ATOM 881 C C . ALA B 1 30 ? 10.188 -5.441 3.168 1 96.44 30 ALA B C 1
ATOM 883 O O . ALA B 1 30 ? 9.875 -6.562 2.76 1 96.44 30 ALA B O 1
ATOM 884 N N . ASN B 1 31 ? 9.484 -4.406 2.951 1 97.88 31 ASN B N 1
ATOM 885 C CA . ASN B 1 31 ? 8.219 -4.52 2.24 1 97.88 31 ASN B CA 1
ATOM 886 C C . ASN B 1 31 ? 8.422 -4.926 0.784 1 97.88 31 ASN B C 1
ATOM 888 O O . ASN B 1 31 ? 7.652 -5.715 0.239 1 97.88 31 ASN B O 1
ATOM 892 N N . HIS B 1 32 ? 9.414 -4.422 0.184 1 98.31 32 HIS B N 1
ATOM 893 C CA . HIS B 1 32 ? 9.727 -4.797 -1.188 1 98.31 32 HIS B CA 1
ATOM 894 C C . HIS B 1 32 ? 10 -6.293 -1.3 1 98.31 32 HIS B C 1
ATOM 896 O O . HIS B 1 32 ? 9.508 -6.953 -2.217 1 98.31 32 HIS B O 1
ATOM 902 N N . SER B 1 33 ? 10.742 -6.832 -0.355 1 97.44 33 SER B N 1
ATOM 903 C CA . SER B 1 33 ? 11.078 -8.25 -0.357 1 97.44 33 SER B CA 1
ATOM 904 C C . SER B 1 33 ? 9.836 -9.117 -0.193 1 97.44 33 SER B C 1
ATOM 906 O O . SER B 1 33 ? 9.688 -10.141 -0.868 1 97.44 33 SER B O 1
ATOM 908 N N . VAL B 1 34 ? 8.977 -8.68 0.621 1 97.75 34 VAL B N 1
ATOM 909 C CA . VAL B 1 34 ? 7.75 -9.438 0.855 1 97.75 34 VAL B CA 1
ATOM 910 C C . VAL B 1 34 ? 6.895 -9.43 -0.409 1 97.75 34 VAL B C 1
ATOM 912 O O . VAL B 1 34 ? 6.391 -10.477 -0.828 1 97.75 34 VAL B O 1
ATOM 915 N N . ILE B 1 35 ? 6.766 -8.32 -1.047 1 98.38 35 ILE B N 1
ATOM 916 C CA . ILE B 1 35 ? 5.953 -8.195 -2.252 1 98.38 35 ILE B CA 1
ATOM 917 C C . ILE B 1 35 ? 6.582 -9.016 -3.381 1 98.38 35 ILE B C 1
ATOM 919 O O . ILE B 1 35 ? 5.875 -9.703 -4.125 1 98.38 35 ILE B O 1
ATOM 923 N N . THR B 1 36 ? 7.898 -8.945 -3.48 1 97.44 36 THR B N 1
ATOM 924 C CA . THR B 1 36 ? 8.617 -9.711 -4.492 1 97.44 36 THR B CA 1
ATOM 925 C C . THR B 1 36 ? 8.359 -11.203 -4.332 1 97.44 36 THR B C 1
ATOM 927 O O . THR B 1 36 ? 8.086 -11.906 -5.309 1 97.44 36 THR B O 1
ATOM 930 N N . GLU B 1 37 ? 8.359 -11.688 -3.117 1 97.25 37 GLU B N 1
ATOM 931 C CA . GLU B 1 37 ? 8.094 -13.102 -2.869 1 97.25 37 GLU B CA 1
ATOM 932 C C . GLU B 1 37 ? 6.668 -13.477 -3.256 1 97.25 37 GLU B C 1
ATOM 934 O O . GLU B 1 37 ? 6.441 -14.5 -3.906 1 97.25 37 GLU B O 1
ATOM 939 N N . ILE B 1 38 ? 5.781 -12.664 -2.898 1 97.81 38 ILE B N 1
ATOM 940 C CA . ILE B 1 38 ? 4.375 -12.914 -3.199 1 97.81 38 ILE B CA 1
ATOM 941 C C . ILE B 1 38 ? 4.164 -12.93 -4.711 1 97.81 38 ILE B C 1
ATOM 943 O O . ILE B 1 38 ? 3.578 -13.867 -5.25 1 97.81 38 ILE B O 1
ATOM 947 N N . THR B 1 39 ? 4.652 -11.938 -5.391 1 97.44 39 THR B N 1
ATOM 948 C CA . THR B 1 39 ? 4.43 -11.867 -6.828 1 97.44 39 THR B CA 1
ATOM 949 C C . THR B 1 39 ? 5.172 -12.984 -7.551 1 97.44 39 THR B C 1
ATOM 951 O O . THR B 1 39 ? 4.695 -13.508 -8.562 1 97.44 39 THR B O 1
ATOM 954 N N . TYR B 1 40 ? 6.309 -13.414 -7.047 1 96.19 40 TYR B N 1
ATOM 955 C CA . TYR B 1 40 ? 7.102 -14.484 -7.652 1 96.19 40 TYR B CA 1
ATOM 956 C C . TYR B 1 40 ? 6.402 -15.828 -7.52 1 96.19 40 TYR B C 1
ATOM 958 O O . TYR B 1 40 ? 6.27 -16.562 -8.492 1 96.19 40 TYR B O 1
ATOM 966 N N . LEU B 1 41 ? 5.875 -16.094 -6.34 1 96.06 41 LEU B N 1
ATOM 967 C CA . LEU B 1 41 ? 5.352 -17.422 -6.047 1 96.06 41 LEU B CA 1
ATOM 968 C C . LEU B 1 41 ? 3.879 -17.516 -6.434 1 96.06 41 LEU B C 1
ATOM 970 O O . LEU B 1 41 ? 3.412 -18.578 -6.844 1 96.06 41 LEU B O 1
ATOM 974 N N . LEU B 1 42 ? 3.217 -16.406 -6.355 1 96.5 42 LEU B N 1
ATOM 975 C CA . LEU B 1 42 ? 1.771 -16.5 -6.531 1 96.5 42 LEU B CA 1
ATOM 976 C C . LEU B 1 42 ? 1.339 -15.812 -7.828 1 96.5 42 LEU B C 1
ATOM 978 O O . LEU B 1 42 ? 0.212 -16.016 -8.289 1 96.5 42 LEU B O 1
ATOM 982 N N . GLY B 1 43 ? 2.176 -14.977 -8.375 1 95.12 43 GLY B N 1
ATOM 983 C CA . GLY B 1 43 ? 1.815 -14.195 -9.547 1 95.12 43 GLY B CA 1
ATOM 984 C C . GLY B 1 43 ? 1.872 -14.984 -10.836 1 95.12 43 GLY B C 1
ATOM 985 O O . GLY B 1 43 ? 1.346 -14.547 -11.867 1 95.12 43 GLY B O 1
ATOM 986 N N . LYS B 1 44 ? 2.582 -16.078 -10.836 1 91.31 44 LYS B N 1
ATOM 987 C CA . LYS B 1 44 ? 2.684 -16.953 -12 1 91.31 44 LYS B CA 1
ATOM 988 C C . LYS B 1 44 ? 3.354 -16.25 -13.172 1 91.31 44 LYS B C 1
ATOM 990 O O . LYS B 1 44 ? 2.92 -16.375 -14.312 1 91.31 44 LYS B O 1
ATOM 995 N N . GLY B 1 45 ? 4.23 -15.305 -12.914 1 91.25 45 GLY B N 1
ATOM 996 C CA . GLY B 1 45 ? 5.008 -14.617 -13.938 1 91.25 45 GLY B CA 1
ATOM 997 C C . GLY B 1 45 ? 4.273 -13.445 -14.562 1 91.25 45 GLY B C 1
ATOM 998 O O . GLY B 1 45 ? 4.828 -12.742 -15.406 1 91.25 45 GLY B O 1
ATOM 999 N N . ASN B 1 46 ? 3.113 -13.172 -14.07 1 93.19 46 ASN B N 1
ATOM 1000 C CA . ASN B 1 46 ? 2.303 -12.164 -14.742 1 93.19 46 ASN B CA 1
ATOM 1001 C C . ASN B 1 46 ? 1.973 -10.992 -13.82 1 93.19 46 ASN B C 1
ATOM 1003 O O . ASN B 1 46 ? 1.371 -10.008 -14.25 1 93.19 46 ASN B O 1
ATOM 1007 N N . LEU B 1 47 ? 2.184 -11.148 -12.625 1 95.88 47 LEU B N 1
ATOM 1008 C CA . LEU B 1 47 ? 1.883 -10.109 -11.648 1 95.88 47 LEU B CA 1
ATOM 1009 C C . LEU B 1 47 ? 3.145 -9.344 -11.258 1 95.88 47 LEU B C 1
ATOM 1011 O O . LEU B 1 47 ? 4.094 -9.93 -10.734 1 95.88 47 LEU B O 1
ATOM 1015 N N . THR B 1 48 ? 3.213 -8.008 -11.469 1 95.38 48 THR B N 1
ATOM 1016 C CA . THR B 1 48 ? 4.355 -7.176 -11.102 1 95.38 48 THR B CA 1
ATOM 1017 C C . THR B 1 48 ? 4.172 -6.582 -9.711 1 95.38 48 THR B C 1
ATOM 1019 O O . THR B 1 48 ? 3.082 -6.648 -9.141 1 95.38 48 THR B O 1
ATOM 1022 N N . ILE B 1 49 ? 5.199 -6.055 -9.227 1 96.94 49 ILE B N 1
ATOM 1023 C CA . ILE B 1 49 ? 5.148 -5.352 -7.953 1 96.94 49 ILE B CA 1
ATOM 1024 C C . ILE B 1 49 ? 4.176 -4.18 -8.047 1 96.94 49 ILE B C 1
ATOM 1026 O O . ILE B 1 49 ? 3.377 -3.951 -7.137 1 96.94 49 ILE B O 1
ATOM 1030 N N . ALA B 1 50 ? 4.211 -3.482 -9.156 1 96.62 50 ALA B N 1
ATOM 1031 C CA . ALA B 1 50 ? 3.332 -2.332 -9.352 1 96.62 50 ALA B CA 1
ATOM 1032 C C . ALA B 1 50 ? 1.866 -2.758 -9.367 1 96.62 50 ALA B C 1
ATOM 1034 O O . ALA B 1 50 ? 1.013 -2.08 -8.789 1 96.62 50 ALA B O 1
ATOM 1035 N N . ASP B 1 51 ? 1.575 -3.916 -9.969 1 97.06 51 ASP B N 1
ATOM 1036 C CA . ASP B 1 51 ? 0.222 -4.461 -9.961 1 97.06 51 ASP B CA 1
ATOM 1037 C C . ASP B 1 51 ? -0.249 -4.734 -8.531 1 97.06 51 ASP B C 1
ATOM 1039 O O . ASP B 1 51 ? -1.356 -4.348 -8.148 1 97.06 51 ASP B O 1
ATOM 1043 N N . TYR B 1 52 ? 0.579 -5.418 -7.855 1 97.75 52 TYR B N 1
ATOM 1044 C CA . TYR B 1 52 ? 0.244 -5.801 -6.488 1 97.75 52 TYR B CA 1
ATOM 1045 C C . TYR B 1 52 ? 0.003 -4.57 -5.621 1 97.75 52 TYR B C 1
ATOM 1047 O O . TYR B 1 52 ? -1.015 -4.48 -4.934 1 97.75 52 TYR B O 1
ATOM 1055 N N . LEU B 1 53 ? 0.951 -3.611 -5.699 1 97.62 53 LEU B N 1
ATOM 1056 C CA . LEU B 1 53 ? 0.844 -2.381 -4.926 1 97.62 53 LEU B CA 1
ATOM 1057 C C . LEU B 1 53 ? -0.454 -1.647 -5.246 1 97.62 53 LEU B C 1
ATOM 1059 O O . LEU B 1 53 ? -1.14 -1.167 -4.34 1 97.62 53 LEU B O 1
ATOM 1063 N N . ASP B 1 54 ? -0.749 -1.57 -6.461 1 97.31 54 ASP B N 1
ATOM 1064 C CA . ASP B 1 54 ? -1.958 -0.868 -6.883 1 97.31 54 ASP B CA 1
ATOM 1065 C C . ASP B 1 54 ? -3.207 -1.542 -6.316 1 97.31 54 ASP B C 1
ATOM 1067 O O . ASP B 1 54 ? -4.137 -0.865 -5.871 1 97.31 54 ASP B O 1
ATOM 1071 N N . ASN B 1 55 ? -3.225 -2.84 -6.332 1 97.69 55 ASN B N 1
ATOM 1072 C CA . ASN B 1 55 ? -4.359 -3.574 -5.781 1 97.69 55 ASN B CA 1
ATOM 1073 C C . ASN B 1 55 ? -4.48 -3.365 -4.273 1 97.69 55 ASN B C 1
ATOM 1075 O O . ASN B 1 55 ? -5.586 -3.189 -3.756 1 97.69 55 ASN B O 1
ATOM 1079 N N . VAL B 1 56 ? -3.389 -3.375 -3.596 1 98.25 56 VAL B N 1
ATOM 1080 C CA . VAL B 1 56 ? -3.377 -3.15 -2.154 1 98.25 56 VAL B CA 1
ATOM 1081 C C . VAL B 1 56 ? -3.896 -1.748 -1.845 1 98.25 56 VAL B C 1
ATOM 1083 O O . VAL B 1 56 ? -4.742 -1.572 -0.966 1 98.25 56 VAL B O 1
ATOM 1086 N N . LEU B 1 57 ? -3.389 -0.746 -2.545 1 98.25 57 LEU B N 1
ATOM 1087 C CA . LEU B 1 57 ? -3.775 0.64 -2.303 1 98.25 57 LEU B CA 1
ATOM 1088 C C . LEU B 1 57 ? -5.246 0.861 -2.637 1 98.25 57 LEU B C 1
ATOM 1090 O O . LEU B 1 57 ? -5.961 1.544 -1.899 1 98.25 57 LEU B O 1
ATOM 1094 N N . ASN B 1 58 ? -5.727 0.289 -3.754 1 97.38 58 ASN B N 1
ATOM 1095 C CA . ASN B 1 58 ? -7.137 0.396 -4.102 1 97.38 58 ASN B CA 1
ATOM 1096 C C . ASN B 1 58 ? -8.031 -0.155 -2.994 1 97.38 58 ASN B C 1
ATOM 1098 O O . ASN B 1 58 ? -9.016 0.48 -2.611 1 97.38 58 ASN B O 1
ATOM 1102 N N . GLU B 1 59 ? -7.723 -1.283 -2.529 1 97.12 59 GLU B N 1
ATOM 1103 C CA . GLU B 1 59 ? -8.5 -1.871 -1.441 1 97.12 59 GLU B CA 1
ATOM 1104 C C . GLU B 1 59 ? -8.422 -1.015 -0.181 1 97.12 59 GLU B C 1
ATOM 1106 O O . GLU B 1 59 ? -9.422 -0.833 0.517 1 97.12 59 GLU B O 1
ATOM 1111 N N . HIS B 1 60 ? -7.277 -0.483 0.171 1 97.31 60 HIS B N 1
ATOM 1112 C CA . HIS B 1 60 ? -7.074 0.361 1.343 1 97.31 60 HIS B CA 1
ATOM 1113 C C . HIS B 1 60 ? -7.957 1.603 1.286 1 97.31 60 HIS B C 1
ATOM 1115 O O . HIS B 1 60 ? -8.656 1.917 2.254 1 97.31 60 HIS B O 1
ATOM 1121 N N . PHE B 1 61 ? -7.965 2.254 0.149 1 97.5 61 PHE B N 1
ATOM 1122 C CA . PHE B 1 61 ? -8.711 3.502 0.025 1 97.5 61 PHE B CA 1
ATOM 1123 C C . PHE B 1 61 ? -10.211 3.238 0.008 1 97.5 61 PHE B C 1
ATOM 1125 O O . PHE B 1 61 ? -11 4.062 0.481 1 97.5 61 PHE B O 1
ATOM 1132 N N . GLN B 1 62 ? -10.555 2.076 -0.519 1 96 62 GLN B N 1
ATOM 1133 C CA . GLN B 1 62 ? -11.961 1.696 -0.441 1 96 62 GLN B CA 1
ATOM 1134 C C . GLN B 1 62 ? -12.359 1.373 0.995 1 96 62 GLN B C 1
ATOM 1136 O O . GLN B 1 62 ? -13.414 1.816 1.464 1 96 62 GLN B O 1
ATOM 1141 N N . THR B 1 63 ? -11.594 0.657 1.687 1 95.12 63 THR B N 1
ATOM 1142 C CA . THR B 1 63 ? -11.883 0.189 3.037 1 95.12 63 THR B CA 1
ATOM 1143 C C . THR B 1 63 ? -11.938 1.359 4.016 1 95.12 63 THR B C 1
ATOM 1145 O O . THR B 1 63 ? -12.797 1.393 4.902 1 95.12 63 THR B O 1
ATOM 1148 N N . HIS B 1 64 ? -11.062 2.316 3.846 1 96.5 64 HIS B N 1
ATOM 1149 C CA . HIS B 1 64 ? -10.945 3.395 4.82 1 96.5 64 HIS B CA 1
ATOM 1150 C C . HIS B 1 64 ? -11.484 4.707 4.258 1 96.5 64 HIS B C 1
ATOM 1152 O O . HIS B 1 64 ? -11.211 5.777 4.797 1 96.5 64 HIS B O 1
ATOM 1158 N N . ARG B 1 65 ? -12.203 4.711 3.223 1 96.25 65 ARG B N 1
ATOM 1159 C CA . ARG B 1 65 ? -12.664 5.887 2.492 1 96.25 65 ARG B CA 1
ATOM 1160 C C . ARG B 1 65 ? -13.359 6.875 3.422 1 96.25 65 ARG B C 1
ATOM 1162 O O . ARG B 1 65 ? -13.047 8.062 3.422 1 96.25 65 ARG B O 1
ATOM 1169 N N . ALA B 1 66 ? -14.289 6.348 4.25 1 95.88 66 ALA B N 1
ATOM 1170 C CA . ALA B 1 66 ? -15.086 7.215 5.117 1 95.88 66 ALA B CA 1
ATOM 1171 C C . ALA B 1 66 ? -14.203 7.914 6.148 1 95.88 66 ALA B C 1
ATOM 1173 O O . ALA B 1 66 ? -14.359 9.117 6.398 1 95.88 66 ALA B O 1
ATOM 1174 N N . GLU B 1 67 ? -13.297 7.148 6.695 1 96.12 67 GLU B N 1
ATOM 1175 C CA . GLU B 1 67 ? -12.414 7.719 7.703 1 96.12 67 GLU B CA 1
ATOM 1176 C C . GLU B 1 67 ? -11.461 8.742 7.09 1 96.12 67 GLU B C 1
ATOM 1178 O O . GLU B 1 67 ? -11.227 9.805 7.672 1 96.12 67 GLU B O 1
ATOM 1183 N N . ILE B 1 68 ? -10.938 8.469 5.926 1 96.62 68 ILE B N 1
ATOM 1184 C CA . ILE B 1 68 ? -10.055 9.391 5.23 1 96.62 68 ILE B CA 1
ATOM 1185 C C . ILE B 1 68 ? -10.797 10.695 4.934 1 96.62 68 ILE B C 1
ATOM 1187 O O . ILE B 1 68 ? -10.297 11.781 5.23 1 96.62 68 ILE B O 1
ATOM 1191 N N . ASN B 1 69 ? -12 10.539 4.461 1 95.81 69 ASN B N 1
ATOM 1192 C CA . ASN B 1 69 ? -12.781 11.719 4.129 1 95.81 69 ASN B CA 1
ATOM 1193 C C . ASN B 1 69 ? -13.094 12.555 5.367 1 95.81 69 ASN B C 1
ATOM 1195 O O . ASN B 1 69 ? -13.031 13.789 5.324 1 95.81 69 ASN B O 1
ATOM 1199 N N . ARG B 1 70 ? -13.469 11.898 6.363 1 95.69 70 ARG B N 1
ATOM 1200 C CA . ARG B 1 70 ? -13.758 12.602 7.609 1 95.69 70 ARG B CA 1
ATOM 1201 C C . ARG B 1 70 ? -12.555 13.406 8.078 1 95.69 70 ARG B C 1
ATOM 1203 O O . ARG B 1 70 ? -12.688 14.555 8.492 1 95.69 70 ARG B O 1
ATOM 1210 N N . MET B 1 71 ? -11.43 12.875 8.031 1 94.88 71 MET B N 1
ATOM 1211 C CA . MET B 1 71 ? -10.211 13.539 8.477 1 94.88 71 MET B CA 1
ATOM 1212 C C . MET B 1 71 ? -9.852 14.703 7.562 1 94.88 71 MET B C 1
ATOM 1214 O O . MET B 1 71 ? -9.508 15.789 8.039 1 94.88 71 MET B O 1
ATOM 1218 N N . LEU B 1 72 ? -9.992 14.484 6.27 1 94.38 72 LEU B N 1
ATOM 1219 C CA . LEU B 1 72 ? -9.695 15.547 5.312 1 94.38 72 LEU B CA 1
ATOM 1220 C C . LEU B 1 72 ? -10.688 16.703 5.461 1 94.38 72 LEU B C 1
ATOM 1222 O O . LEU B 1 72 ? -10.305 17.859 5.336 1 94.38 72 LEU B O 1
ATOM 1226 N N . ASP B 1 73 ? -11.891 16.359 5.832 1 94.44 73 ASP B N 1
ATOM 1227 C CA . ASP B 1 73 ? -12.93 17.375 5.98 1 94.44 73 ASP B CA 1
ATOM 1228 C C . ASP B 1 73 ? -12.727 18.203 7.254 1 94.44 73 ASP B C 1
ATOM 1230 O O . ASP B 1 73 ? -13.289 19.281 7.395 1 94.44 73 ASP B O 1
ATOM 1234 N N . SER B 1 74 ? -12.016 17.656 8.086 1 92.88 74 SER B N 1
ATOM 1235 C CA . SER B 1 74 ? -11.797 18.344 9.352 1 92.88 74 SER B CA 1
ATOM 1236 C C . SER B 1 74 ? -10.695 19.375 9.234 1 92.88 74 SER B C 1
ATOM 1238 O O . SER B 1 74 ? -10.508 20.203 10.133 1 92.88 74 SER B O 1
ATOM 1240 N N . VAL B 1 75 ? -9.922 19.328 8.125 1 91.62 75 VAL B N 1
ATOM 1241 C CA . VAL B 1 75 ? -8.859 20.297 7.883 1 91.62 75 VAL B CA 1
ATOM 1242 C C . VAL B 1 75 ? -9.469 21.625 7.426 1 91.62 75 VAL B C 1
ATOM 1244 O O . VAL B 1 75 ? -10.289 21.656 6.504 1 91.62 75 V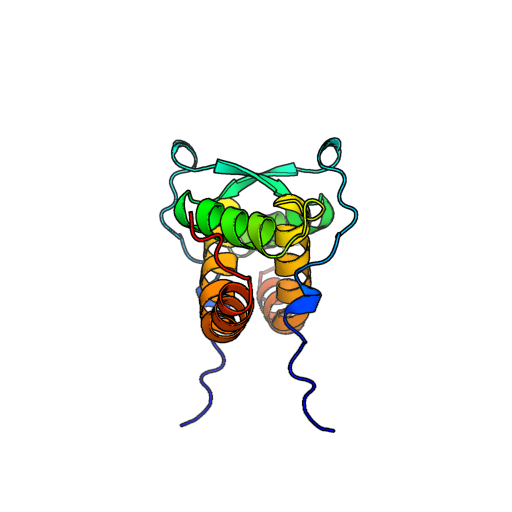AL B O 1
ATOM 1247 N N . PRO B 1 76 ? -9.156 22.688 8.195 1 88.81 76 PRO B N 1
ATOM 1248 C CA . PRO B 1 76 ? -9.711 23.984 7.816 1 88.81 76 PRO B CA 1
ATOM 1249 C C . PRO B 1 76 ? -9.391 24.359 6.371 1 88.81 76 PRO B C 1
ATOM 1251 O O . PRO B 1 76 ? -8.266 24.156 5.91 1 88.81 76 PRO B O 1
ATOM 1254 N N . LYS B 1 77 ? -10.383 24.703 5.66 1 82.56 77 LYS B N 1
ATOM 1255 C CA . LYS B 1 77 ? -10.195 25.094 4.266 1 82.56 77 LYS B CA 1
ATOM 1256 C C . LYS B 1 77 ? -9.727 26.547 4.164 1 82.56 77 LYS B C 1
ATOM 1258 O O . LYS B 1 77 ? -10.133 27.391 4.961 1 82.56 77 LYS B O 1
ATOM 1263 N N . VAL B 1 78 ? -8.461 26.688 3.566 1 64.44 78 VAL B N 1
ATOM 1264 C CA . VAL B 1 78 ? -8.008 28.062 3.4 1 64.44 78 VAL B CA 1
ATOM 1265 C C . VAL B 1 78 ? -8.93 28.797 2.426 1 64.44 78 VAL B C 1
ATOM 1267 O O . VAL B 1 78 ? -9.172 28.312 1.314 1 64.44 78 VAL B O 1
ATOM 1270 N N . GLU B 1 79 ? -9.852 29.484 2.879 1 64.25 79 GLU B N 1
ATOM 1271 C CA . GLU B 1 79 ? -10.625 30.406 2.053 1 64.25 79 GLU B CA 1
ATOM 1272 C C . GLU B 1 79 ? -9.781 31.594 1.618 1 64.25 79 GLU B C 1
ATOM 1274 O O . GLU B 1 79 ? -9.102 32.219 2.441 1 64.25 79 GLU B O 1
ATOM 1279 N N . LEU B 1 80 ? -9.297 31.312 0.405 1 50.88 80 LEU B N 1
ATOM 1280 C CA . LEU B 1 80 ? -8.797 32.625 -0.014 1 50.88 80 LEU B CA 1
ATOM 1281 C C . LEU B 1 80 ? -9.945 33.594 -0.221 1 50.88 80 LEU B C 1
ATOM 1283 O O . LEU B 1 80 ? -11.055 33.188 -0.581 1 50.88 80 LEU B O 1
#

Secondary structure (DSSP, 8-state):
-------GGGGSS-----GGGSEEEEE-HHHHHHHHHHHHHHSTT---HHHHHHHHHHHHHHHTHHHHHHHHHTSPP---/-------GGGGSS-----GGGSEEEEE-HHHHHHHHHHHHHHSTT---HHHHHHHHHHHHHHHTHHHHHHHHHTSPP---

InterPro domains:
  IPR021823 Protein of unknown function DUF3408 [PF11888] (4-72)